Protein AF-A0A4P7UG66-F1 (afdb_monomer_lite)

Foldseek 3Di:
DPPDDLLDAQADPVPSDPQKDKDWDDDPPDPAIWIAIAHPVGDIQPDTHRDSSVRSVSNVVVVVVVVVVVVPDDDDDDDDD

Structure (mmCIF, N/CA/C/O backbone):
data_AF-A0A4P7UG66-F1
#
_entry.id   AF-A0A4P7UG66-F1
#
loop_
_atom_site.group_PDB
_atom_site.id
_atom_site.type_symbol
_atom_site.label_atom_id
_atom_site.label_alt_id
_atom_site.label_comp_id
_atom_site.label_asym_id
_atom_site.label_entity_id
_atom_site.label_seq_id
_atom_site.pdbx_PDB_ins_code
_atom_site.Cartn_x
_atom_site.Cartn_y
_atom_site.Cartn_z
_atom_site.occupancy
_atom_site.B_iso_or_equiv
_atom_site.auth_seq_id
_atom_site.auth_comp_id
_atom_site.auth_asym_id
_atom_site.auth_atom_id
_atom_site.pdbx_PDB_model_num
ATOM 1 N N . MET A 1 1 ? 20.436 16.644 -4.161 1.00 39.25 1 MET A N 1
ATOM 2 C CA . MET A 1 1 ? 19.506 15.504 -4.321 1.00 39.25 1 MET A CA 1
ATOM 3 C C . MET A 1 1 ? 18.108 16.009 -4.006 1.00 39.25 1 MET A C 1
ATOM 5 O O . MET A 1 1 ? 17.966 16.694 -3.003 1.00 39.25 1 MET A O 1
ATOM 9 N N . LYS A 1 2 ? 17.112 15.801 -4.873 1.00 44.94 2 LYS A N 1
ATOM 10 C CA . LYS A 1 2 ? 15.731 16.201 -4.561 1.00 44.94 2 LYS A CA 1
ATOM 11 C C . LYS A 1 2 ? 15.218 15.172 -3.559 1.00 44.94 2 LYS A C 1
ATOM 13 O O . LYS A 1 2 ? 15.076 14.007 -3.920 1.00 44.94 2 LYS A O 1
ATOM 18 N N . GLU A 1 3 ? 15.092 15.569 -2.300 1.00 42.78 3 GLU A N 1
ATOM 19 C CA . GLU A 1 3 ? 14.509 14.721 -1.267 1.00 42.78 3 GLU A CA 1
ATOM 20 C C . GLU A 1 3 ? 13.091 14.370 -1.736 1.00 42.78 3 GLU A C 1
ATOM 22 O O . GLU A 1 3 ? 12.268 15.253 -1.972 1.00 42.78 3 GLU A O 1
ATOM 27 N N . LEU A 1 4 ? 12.865 13.092 -2.048 1.00 53.91 4 LEU A N 1
ATOM 28 C CA . LEU A 1 4 ? 11.545 12.605 -2.429 1.00 53.91 4 LEU A CA 1
ATOM 29 C C . LEU A 1 4 ? 10.639 12.793 -1.217 1.00 53.91 4 LEU A C 1
ATOM 31 O O . LEU A 1 4 ? 10.999 12.365 -0.120 1.00 53.91 4 LEU A O 1
ATOM 35 N N . ASP A 1 5 ? 9.490 13.432 -1.426 1.00 63.50 5 ASP A N 1
ATOM 36 C CA . ASP A 1 5 ? 8.496 13.650 -0.383 1.00 63.50 5 ASP A CA 1
ATOM 37 C C . ASP A 1 5 ? 8.219 12.323 0.363 1.00 63.50 5 ASP A C 1
ATOM 39 O O . ASP A 1 5 ? 8.041 11.283 -0.286 1.00 63.50 5 ASP A O 1
ATOM 43 N N . PRO A 1 6 ? 8.212 12.310 1.709 1.00 60.91 6 PRO A N 1
ATOM 44 C CA . PRO A 1 6 ? 8.085 11.085 2.503 1.00 60.91 6 PRO A CA 1
ATOM 45 C C . PRO A 1 6 ? 6.738 10.362 2.323 1.00 60.91 6 PRO A C 1
ATOM 47 O O . PRO A 1 6 ? 6.580 9.241 2.822 1.00 60.91 6 PRO A O 1
ATOM 50 N N . HIS A 1 7 ? 5.787 10.968 1.605 1.00 69.75 7 HIS A N 1
ATOM 51 C CA . HIS A 1 7 ? 4.505 10.398 1.197 1.00 69.75 7 HIS A CA 1
ATOM 52 C C . HIS A 1 7 ? 4.481 9.961 -0.277 1.00 69.75 7 HIS A C 1
ATOM 54 O O . HIS A 1 7 ? 3.452 9.500 -0.768 1.00 69.75 7 HIS A O 1
ATOM 60 N N . THR A 1 8 ? 5.606 10.028 -0.992 1.00 88.31 8 THR A N 1
ATOM 61 C CA . THR A 1 8 ? 5.714 9.467 -2.342 1.00 88.31 8 THR A CA 1
ATOM 62 C C . THR A 1 8 ? 5.910 7.954 -2.268 1.00 88.31 8 THR A C 1
ATOM 64 O O . THR A 1 8 ? 6.895 7.448 -1.716 1.00 88.31 8 THR A O 1
ATOM 67 N N . ILE A 1 9 ? 4.976 7.211 -2.857 1.00 91.00 9 ILE A N 1
ATOM 68 C CA . ILE A 1 9 ? 5.078 5.758 -3.006 1.00 91.00 9 ILE A CA 1
ATOM 69 C C . ILE A 1 9 ? 6.066 5.460 -4.134 1.00 91.00 9 ILE A C 1
ATOM 71 O O . ILE A 1 9 ? 5.879 5.913 -5.264 1.00 91.00 9 ILE A O 1
ATOM 75 N N . ARG A 1 10 ? 7.137 4.714 -3.841 1.00 91.44 10 ARG A N 1
ATOM 76 C CA . ARG A 1 10 ? 8.093 4.294 -4.874 1.00 91.44 10 ARG A CA 1
ATOM 77 C C . ARG A 1 10 ? 7.468 3.247 -5.809 1.00 91.44 10 ARG A C 1
ATOM 79 O O . ARG A 1 10 ? 6.618 2.477 -5.352 1.00 91.44 10 ARG A O 1
ATOM 86 N N . PRO A 1 11 ? 7.914 3.175 -7.080 1.00 91.88 11 PRO A N 1
ATOM 87 C CA . PRO A 1 11 ? 7.478 2.138 -8.011 1.00 91.88 11 PRO A CA 1
ATOM 88 C C . PRO A 1 11 ? 7.666 0.730 -7.438 1.00 91.88 11 PRO A C 1
ATOM 90 O O . PRO A 1 11 ? 8.537 0.493 -6.599 1.00 91.88 11 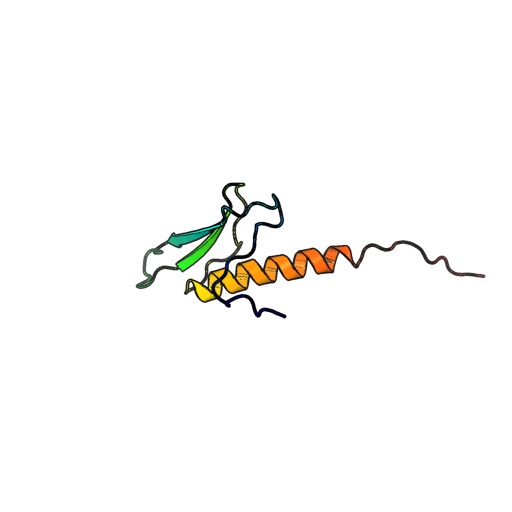PRO A O 1
ATOM 93 N N . CYS A 1 12 ? 6.852 -0.211 -7.904 1.00 91.69 12 CYS A N 1
ATOM 94 C CA . CYS A 1 12 ? 6.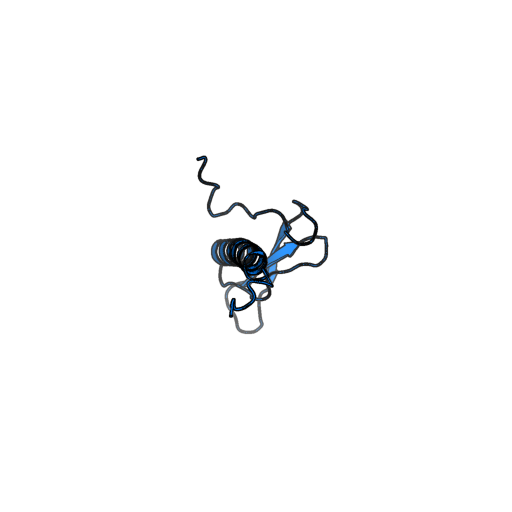973 -1.607 -7.510 1.00 91.69 12 CYS A CA 1
ATOM 95 C C . CYS A 1 12 ? 8.282 -2.204 -8.035 1.00 91.69 12 CYS A C 1
ATOM 97 O O . CYS A 1 12 ? 8.545 -2.127 -9.230 1.00 91.69 12 CYS A O 1
ATOM 99 N N . LEU A 1 13 ? 9.074 -2.845 -7.172 1.00 86.50 13 LEU A N 1
ATOM 100 C CA . LEU A 1 13 ? 10.308 -3.512 -7.604 1.00 86.50 13 LEU A CA 1
ATOM 101 C C . LEU A 1 13 ? 10.057 -4.784 -8.417 1.00 86.50 13 LEU A C 1
ATOM 103 O O . LEU A 1 13 ? 10.859 -5.112 -9.280 1.00 86.50 13 LEU A O 1
ATOM 107 N N . VAL A 1 14 ? 8.938 -5.473 -8.183 1.00 88.69 14 VAL A N 1
ATOM 108 C CA . VAL A 1 14 ? 8.638 -6.739 -8.870 1.00 88.69 14 VAL A CA 1
ATOM 109 C C . VAL A 1 14 ? 8.339 -6.515 -10.355 1.00 88.69 14 VAL A C 1
ATOM 111 O O . VAL A 1 14 ? 8.798 -7.281 -11.193 1.00 88.69 14 VAL A O 1
ATOM 114 N N . CYS A 1 15 ? 7.574 -5.473 -10.703 1.00 91.50 15 CYS A N 1
ATOM 115 C CA . CYS A 1 15 ? 7.163 -5.212 -12.092 1.00 91.50 15 CYS A CA 1
ATOM 116 C C . CYS A 1 15 ? 7.692 -3.894 -12.681 1.00 91.50 15 CYS A C 1
ATOM 118 O O . CY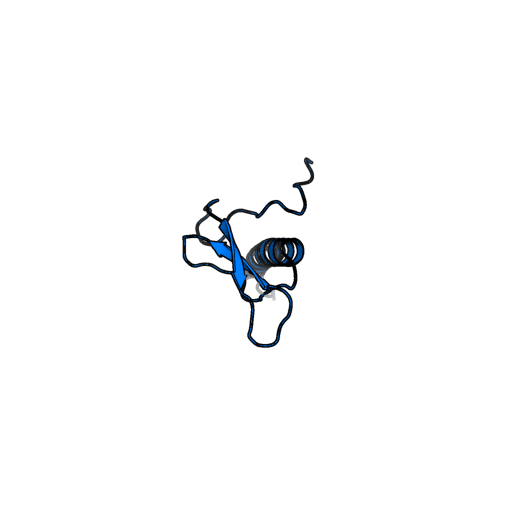S A 1 15 ? 7.411 -3.595 -13.839 1.00 91.50 15 CYS A O 1
ATOM 120 N N . GLY A 1 16 ? 8.380 -3.062 -11.893 1.00 90.19 16 GLY A N 1
ATOM 121 C CA . GLY A 1 16 ? 8.801 -1.709 -12.283 1.00 90.19 16 GLY A CA 1
ATOM 122 C C . GLY A 1 16 ? 7.658 -0.688 -12.403 1.00 90.19 16 GLY A C 1
ATOM 123 O O . GLY A 1 16 ? 7.898 0.476 -12.719 1.00 90.19 16 GLY A O 1
ATOM 124 N N . GLY A 1 17 ? 6.409 -1.101 -12.170 1.00 90.56 17 GLY A N 1
ATOM 125 C CA . GLY A 1 17 ? 5.219 -0.289 -12.408 1.00 90.56 17 GLY A CA 1
ATOM 126 C C . GLY A 1 17 ? 4.997 0.814 -11.371 1.00 90.56 17 GLY A C 1
ATOM 127 O O . GLY A 1 17 ? 5.248 0.646 -10.177 1.00 90.56 17 GLY A O 1
ATOM 128 N N . THR A 1 18 ? 4.447 1.937 -11.829 1.00 92.19 18 THR A N 1
ATOM 129 C CA . THR A 1 18 ? 4.045 3.086 -10.995 1.00 92.19 18 THR A CA 1
ATOM 130 C C . THR A 1 18 ? 2.584 3.031 -10.556 1.00 92.19 18 THR A C 1
ATOM 132 O O . THR A 1 18 ? 2.150 3.873 -9.776 1.00 92.19 18 THR A O 1
ATOM 135 N N . ASN A 1 19 ? 1.818 2.036 -11.021 1.00 94.25 19 ASN A N 1
ATOM 136 C CA . ASN A 1 19 ? 0.456 1.788 -10.556 1.00 94.25 19 ASN A CA 1
ATOM 137 C C . ASN A 1 19 ? 0.493 1.067 -9.198 1.00 94.25 19 ASN A C 1
ATOM 139 O O . ASN A 1 19 ? 0.260 -0.144 -9.088 1.00 94.25 19 ASN A O 1
ATOM 143 N N . VAL A 1 20 ? 0.884 1.846 -8.191 1.00 94.19 20 VAL A N 1
ATOM 144 C CA . VAL A 1 20 ? 0.964 1.507 -6.773 1.00 94.19 20 VAL A CA 1
ATOM 145 C C . VAL A 1 20 ? 0.069 2.466 -5.996 1.00 94.19 20 VAL A C 1
ATOM 147 O O . VAL A 1 20 ? 0.075 3.669 -6.253 1.00 94.19 20 VAL A O 1
ATOM 150 N N . HIS A 1 21 ? -0.725 1.952 -5.066 1.00 94.69 21 HIS A N 1
ATOM 151 C CA . HIS A 1 21 ? -1.678 2.763 -4.310 1.00 94.69 21 HIS A CA 1
ATOM 152 C C . HIS A 1 21 ? -1.870 2.236 -2.891 1.00 94.69 21 HIS A C 1
ATOM 154 O O . HIS A 1 21 ? -1.451 1.130 -2.549 1.00 94.69 21 HIS A O 1
ATOM 160 N N . LEU A 1 22 ? -2.476 3.069 -2.049 1.00 95.25 22 LEU A N 1
ATOM 161 C CA . LEU A 1 22 ? -2.863 2.700 -0.697 1.00 95.25 22 LEU A CA 1
ATOM 162 C C . LEU A 1 22 ? -4.199 1.964 -0.715 1.00 95.25 22 LEU A C 1
ATOM 164 O O . LEU A 1 22 ? -5.159 2.423 -1.328 1.00 95.25 22 LEU A O 1
ATOM 168 N N . GLU A 1 23 ? -4.254 0.864 0.017 1.00 95.38 23 GLU A N 1
ATOM 169 C CA . GLU A 1 23 ? -5.479 0.145 0.340 1.00 95.38 23 GLU A CA 1
ATOM 170 C C . GLU A 1 23 ? -5.740 0.282 1.841 1.00 95.38 23 GLU A C 1
ATOM 172 O O . GLU A 1 23 ? -4.802 0.182 2.645 1.00 95.38 23 GLU A O 1
ATOM 177 N N . SER A 1 24 ? -7.000 0.515 2.215 1.00 96.00 24 SER A N 1
ATOM 178 C CA . SER A 1 24 ? -7.444 0.546 3.605 1.00 96.00 24 SER A CA 1
ATOM 179 C C . SER A 1 24 ? -8.370 -0.620 3.933 1.00 96.00 24 SER A C 1
ATOM 181 O O . SER A 1 24 ? -9.061 -1.172 3.079 1.00 96.00 24 SER A O 1
ATOM 183 N N . LEU A 1 25 ? -8.370 -1.002 5.205 1.00 95.81 25 LEU A N 1
ATOM 184 C CA . LEU A 1 25 ? -9.314 -1.945 5.790 1.00 95.81 25 LEU A CA 1
ATOM 185 C C . LEU A 1 25 ? -9.649 -1.463 7.202 1.00 95.81 25 LEU A C 1
ATOM 187 O O . LEU A 1 25 ? -8.754 -1.025 7.923 1.00 95.81 25 LEU A O 1
ATOM 191 N N . LEU A 1 26 ? -10.904 -1.593 7.636 1.00 96.06 26 LEU A N 1
ATOM 192 C CA . LEU A 1 26 ? -11.301 -1.399 9.035 1.00 96.06 26 LEU A CA 1
ATOM 193 C C . LEU A 1 26 ? -11.549 -2.766 9.698 1.00 96.06 26 LEU A C 1
ATOM 195 O O . LEU A 1 26 ? -12.613 -3.352 9.498 1.00 96.06 26 LEU A O 1
ATOM 199 N N . PRO A 1 27 ? -10.594 -3.308 10.479 1.00 93.31 27 PRO A N 1
ATOM 200 C CA . PRO A 1 27 ? -10.774 -4.599 11.128 1.00 93.31 27 PRO A CA 1
ATOM 201 C C . PRO A 1 27 ? -11.885 -4.539 12.186 1.00 93.31 27 PRO A C 1
ATOM 203 O O . PRO A 1 27 ? -11.996 -3.526 12.889 1.00 93.31 27 PRO A O 1
ATOM 206 N N . PRO A 1 28 ? -12.656 -5.624 12.379 1.00 94.81 28 PRO A N 1
ATOM 207 C CA . PRO A 1 28 ? -13.644 -5.701 13.449 1.00 94.81 28 PRO A CA 1
ATOM 208 C C . PRO A 1 28 ? -13.034 -5.348 14.812 1.00 94.81 28 PRO A C 1
ATOM 210 O O . PRO A 1 28 ? -11.950 -5.812 15.165 1.00 94.81 28 PRO A O 1
ATOM 213 N N . GLY A 1 29 ? -13.720 -4.496 15.575 1.00 94.94 29 GLY A N 1
ATOM 214 C CA . GLY A 1 29 ? -13.265 -4.051 16.897 1.00 94.94 29 GLY A CA 1
ATOM 215 C C . GLY A 1 29 ? -12.217 -2.930 16.889 1.00 94.94 29 GLY A C 1
ATOM 216 O O . GLY A 1 29 ? -11.869 -2.429 17.960 1.00 94.94 29 GLY A O 1
ATOM 217 N N . ARG A 1 30 ? -11.738 -2.475 15.722 1.00 92.75 30 ARG A N 1
ATOM 218 C CA . ARG A 1 30 ? -10.929 -1.251 15.625 1.00 92.75 30 ARG A CA 1
ATOM 219 C C . ARG A 1 30 ? -11.788 -0.028 15.330 1.00 92.75 30 ARG A C 1
ATOM 221 O O . ARG A 1 30 ? -12.793 -0.096 14.637 1.00 92.75 30 ARG A O 1
ATOM 228 N N . LYS A 1 31 ? -11.337 1.117 15.850 1.00 94.38 31 LYS A N 1
A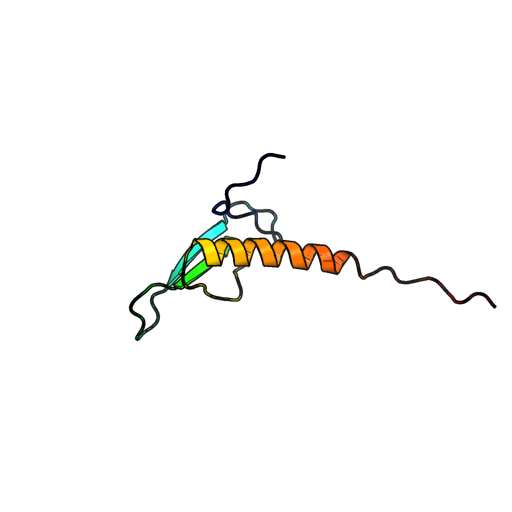TOM 229 C CA . LYS A 1 31 ? -11.933 2.439 15.593 1.00 94.38 31 LYS A CA 1
ATOM 230 C C . LYS A 1 31 ? -11.300 3.173 14.408 1.00 94.38 31 LYS A C 1
ATOM 232 O O . LYS A 1 31 ? -11.802 4.214 14.010 1.00 94.38 31 LYS A O 1
ATOM 237 N N . GLN A 1 32 ? -10.168 2.683 13.907 1.00 93.62 32 GLN A N 1
ATOM 238 C CA . GLN A 1 32 ? -9.384 3.329 12.857 1.00 93.62 32 GLN A CA 1
ATOM 239 C C . GLN A 1 32 ? -8.986 2.308 11.799 1.00 93.62 32 GLN A C 1
ATOM 241 O O . GLN A 1 32 ? -8.699 1.149 12.125 1.00 93.62 32 GLN A O 1
ATOM 246 N N . GLU A 1 33 ? -8.956 2.767 10.551 1.00 96.06 33 GLU A N 1
ATOM 247 C CA . GLU A 1 33 ? -8.485 1.981 9.421 1.00 96.06 33 GLU A CA 1
ATOM 248 C C . GLU A 1 33 ? -7.005 1.631 9.563 1.00 96.06 33 GLU A C 1
ATOM 250 O O . GLU A 1 33 ? -6.197 2.374 10.128 1.00 96.06 33 GLU A O 1
ATOM 255 N N . VAL A 1 34 ? -6.653 0.486 8.999 1.00 96.38 34 VAL A N 1
ATOM 256 C CA . VAL A 1 34 ? -5.277 0.110 8.724 1.00 96.38 34 VAL A CA 1
ATOM 257 C C . VAL A 1 34 ? -5.011 0.212 7.232 1.00 96.38 34 VAL A C 1
ATOM 259 O O . VAL A 1 34 ? -5.916 0.066 6.420 1.00 96.38 34 VAL A O 1
ATOM 262 N N . TRP A 1 35 ? -3.755 0.453 6.886 1.00 96.31 35 TRP A N 1
ATOM 263 C CA . TRP A 1 35 ? -3.317 0.824 5.550 1.00 96.31 35 TRP A CA 1
ATOM 264 C C . TRP A 1 35 ? -2.194 -0.087 5.076 1.00 96.31 35 TRP A C 1
ATOM 266 O O . TRP A 1 35 ? -1.292 -0.417 5.848 1.00 96.31 35 TRP A O 1
ATOM 276 N N . ARG A 1 36 ? -2.187 -0.439 3.797 1.00 95.25 36 ARG A N 1
ATOM 277 C CA . ARG A 1 36 ? -1.051 -1.089 3.133 1.00 95.25 36 ARG A CA 1
ATOM 278 C C . ARG A 1 36 ? -0.867 -0.505 1.740 1.00 95.25 36 ARG A C 1
ATOM 280 O O . ARG A 1 36 ? -1.772 0.138 1.224 1.00 95.25 36 ARG A O 1
ATOM 287 N N . VAL A 1 37 ? 0.294 -0.724 1.134 1.00 95.19 37 VAL A N 1
ATOM 288 C CA . VAL A 1 37 ? 0.515 -0.390 -0.279 1.00 95.19 37 VAL A CA 1
ATOM 289 C C . VAL A 1 37 ? 0.325 -1.654 -1.112 1.00 95.19 37 VAL A C 1
ATOM 291 O O . VAL A 1 37 ? 0.756 -2.738 -0.710 1.00 95.19 37 VAL A O 1
ATOM 294 N N . VAL A 1 38 ? -0.329 -1.513 -2.258 1.00 95.19 38 VAL A N 1
ATOM 295 C CA . VAL A 1 38 ? -0.546 -2.569 -3.250 1.00 95.19 38 VAL A CA 1
ATOM 296 C C . VAL A 1 38 ? -0.123 -2.089 -4.630 1.00 95.19 38 VAL A C 1
ATOM 298 O O . VAL A 1 38 ? -0.219 -0.903 -4.947 1.00 95.19 38 VAL A O 1
ATOM 301 N N . CYS A 1 39 ? 0.329 -3.016 -5.464 1.00 95.62 39 CYS A N 1
ATOM 302 C CA . CYS A 1 39 ? 0.559 -2.806 -6.883 1.00 95.62 39 CYS A CA 1
ATOM 303 C C . CYS A 1 39 ? -0.455 -3.600 -7.704 1.00 95.62 39 CYS A C 1
ATOM 305 O O . CYS A 1 39 ? -0.813 -4.723 -7.353 1.00 95.62 39 CYS A O 1
ATOM 307 N N . SER A 1 40 ? -0.845 -3.054 -8.854 1.00 95.06 40 SER A N 1
ATOM 308 C CA . SER A 1 40 ? -1.683 -3.747 -9.847 1.00 95.06 40 SER A CA 1
ATOM 309 C C . SER A 1 40 ? -1.139 -5.108 -10.320 1.00 95.06 40 SER A C 1
ATOM 311 O O . SER A 1 40 ? -1.917 -5.929 -10.792 1.00 95.06 40 SER A O 1
ATOM 313 N N . CYS A 1 41 ? 0.162 -5.388 -10.160 1.00 93.31 41 CYS A N 1
ATOM 314 C CA . CYS A 1 41 ? 0.747 -6.704 -10.454 1.00 93.31 41 CYS A CA 1
ATOM 315 C C . CYS A 1 41 ? 0.466 -7.776 -9.383 1.00 93.31 41 CYS A C 1
ATOM 317 O O . CYS A 1 41 ? 0.895 -8.915 -9.542 1.00 93.31 41 CYS A O 1
ATOM 319 N N . GLY A 1 42 ? -0.211 -7.418 -8.288 1.00 91.94 42 GLY A N 1
ATOM 320 C CA . GLY A 1 42 ? -0.521 -8.308 -7.167 1.00 91.94 42 GLY A CA 1
ATOM 321 C C . GLY A 1 42 ? 0.454 -8.209 -5.990 1.00 91.94 42 GLY A C 1
ATOM 322 O O . GLY A 1 42 ? 0.155 -8.734 -4.920 1.00 91.94 42 GLY A O 1
ATOM 323 N N . GLN A 1 43 ? 1.585 -7.508 -6.137 1.00 91.94 43 GLN A N 1
ATOM 324 C CA . GLN A 1 43 ? 2.515 -7.309 -5.024 1.00 91.94 43 GLN A CA 1
ATOM 325 C C . GLN A 1 43 ? 1.924 -6.369 -3.969 1.00 91.94 43 GLN A C 1
ATOM 327 O O . GLN A 1 43 ? 1.384 -5.311 -4.294 1.00 91.94 43 GLN A O 1
ATOM 332 N N . THR A 1 44 ? 2.077 -6.717 -2.694 1.00 92.12 44 THR A N 1
ATOM 333 C CA . THR A 1 44 ? 1.538 -5.941 -1.570 1.00 92.12 44 THR A CA 1
ATOM 334 C C . THR A 1 44 ? 2.512 -5.891 -0.399 1.00 92.12 44 THR A C 1
ATOM 336 O O . THR A 1 44 ? 3.337 -6.787 -0.222 1.00 92.12 44 THR A O 1
ATOM 339 N N . SER A 1 45 ? 2.422 -4.849 0.429 1.00 88.38 45 SER A N 1
ATOM 340 C CA . SER A 1 45 ? 3.091 -4.847 1.729 1.00 88.38 45 SER A CA 1
ATOM 341 C C . SER A 1 45 ? 2.601 -6.027 2.572 1.00 88.38 45 SER A C 1
ATOM 343 O O . SER A 1 45 ? 1.405 -6.175 2.813 1.00 88.38 45 SER A O 1
ATOM 345 N N . GLN A 1 46 ? 3.535 -6.823 3.097 1.00 84.81 46 GLN A N 1
ATOM 346 C CA . GLN A 1 46 ? 3.217 -7.974 3.954 1.00 84.81 46 GLN A CA 1
ATOM 347 C C . GLN A 1 46 ? 2.510 -7.580 5.262 1.00 84.81 46 GLN A C 1
ATOM 349 O O . GLN A 1 46 ? 1.830 -8.397 5.874 1.00 84.81 46 GLN A O 1
ATOM 354 N N . GLN A 1 47 ? 2.676 -6.330 5.707 1.00 88.81 47 GLN A N 1
ATOM 355 C CA . GLN A 1 47 ? 2.110 -5.825 6.953 1.00 88.81 47 GLN A CA 1
ATOM 356 C C . GLN A 1 47 ? 1.179 -4.639 6.712 1.00 88.81 47 GLN A C 1
ATOM 358 O O . GLN A 1 47 ? 1.448 -3.761 5.889 1.00 88.81 47 GLN A O 1
ATOM 363 N N . TRP A 1 48 ? 0.121 -4.587 7.518 1.00 94.31 48 TRP A N 1
ATOM 364 C CA . TRP A 1 48 ? -0.768 -3.440 7.629 1.00 94.31 48 TRP A CA 1
ATOM 365 C C . TRP A 1 48 ? -0.209 -2.422 8.627 1.00 94.31 48 TRP A C 1
ATOM 367 O O . TRP A 1 48 ? 0.332 -2.778 9.672 1.00 94.31 48 TRP A O 1
ATOM 377 N N . SER A 1 49 ? -0.368 -1.140 8.324 1.00 94.56 49 SER A N 1
ATOM 378 C CA . SER A 1 49 ? 0.096 -0.013 9.133 1.00 94.56 49 SER A CA 1
ATOM 379 C C . SER A 1 49 ? -1.073 0.787 9.693 1.00 94.56 49 SER A C 1
ATOM 381 O O . SER A 1 49 ? -2.132 0.871 9.088 1.00 94.56 49 SER A O 1
ATOM 383 N N . VAL A 1 50 ? -0.879 1.434 10.839 1.00 93.12 50 VAL A N 1
ATOM 384 C CA . VAL A 1 50 ? -1.923 2.254 11.488 1.00 93.12 50 VAL A CA 1
ATOM 385 C C . VAL A 1 50 ? -2.122 3.634 10.844 1.00 93.12 50 VAL A C 1
ATOM 387 O O . VAL A 1 50 ? -2.988 4.390 11.260 1.00 93.12 50 VAL A O 1
ATOM 390 N N . SER A 1 51 ? -1.316 3.991 9.842 1.00 93.31 51 SER A N 1
ATOM 391 C CA . SER A 1 51 ? -1.461 5.231 9.076 1.00 93.31 51 SER A CA 1
ATOM 392 C C . SER A 1 51 ? -0.901 5.079 7.664 1.00 93.31 51 SER A C 1
ATOM 394 O O . SER A 1 51 ? -0.015 4.252 7.423 1.00 93.31 51 SER A O 1
ATOM 396 N N . GLN A 1 52 ? -1.372 5.925 6.744 1.00 93.81 52 GLN A N 1
ATOM 397 C CA . GLN A 1 52 ? -0.898 5.965 5.358 1.00 93.81 52 GLN A CA 1
ATOM 398 C C . GLN A 1 52 ? 0.621 6.160 5.280 1.00 93.81 52 GLN A C 1
ATOM 400 O O . GLN A 1 52 ? 1.322 5.357 4.676 1.00 93.81 52 GLN A O 1
ATOM 405 N N . GLY A 1 53 ? 1.169 7.169 5.967 1.00 92.50 53 GLY A N 1
ATOM 406 C CA . GLY A 1 53 ? 2.611 7.436 5.946 1.00 92.50 53 GLY A CA 1
ATOM 407 C C . GLY A 1 53 ? 3.457 6.274 6.482 1.00 92.50 53 GLY A C 1
ATOM 408 O O . GLY A 1 53 ? 4.552 6.023 5.983 1.00 92.50 53 GLY A O 1
ATOM 409 N N . ALA A 1 54 ? 2.956 5.524 7.470 1.00 91.81 54 ALA A N 1
ATOM 410 C CA . ALA A 1 54 ? 3.636 4.323 7.948 1.00 91.81 54 ALA A CA 1
ATOM 411 C C . ALA A 1 54 ? 3.624 3.198 6.897 1.00 91.81 54 ALA A C 1
ATOM 413 O O . ALA A 1 54 ? 4.665 2.571 6.695 1.00 91.81 54 ALA A O 1
ATOM 414 N N . ALA A 1 55 ? 2.509 3.013 6.179 1.00 93.50 55 ALA A N 1
ATOM 415 C CA . ALA A 1 55 ? 2.410 2.051 5.079 1.00 93.50 55 ALA A CA 1
ATOM 416 C C . ALA A 1 55 ? 3.375 2.389 3.934 1.00 93.50 55 ALA A C 1
ATOM 418 O O . ALA A 1 55 ? 4.089 1.509 3.453 1.00 93.50 55 ALA A O 1
ATOM 419 N N . ILE A 1 56 ? 3.455 3.669 3.553 1.00 92.88 56 ILE A N 1
ATOM 420 C CA . ILE A 1 56 ? 4.361 4.154 2.500 1.00 92.88 56 ILE A CA 1
ATOM 421 C C . ILE A 1 56 ? 5.819 3.930 2.900 1.00 92.88 56 ILE A C 1
ATOM 423 O O . ILE A 1 56 ? 6.602 3.388 2.122 1.00 92.88 56 ILE A O 1
ATOM 427 N N . ARG A 1 57 ? 6.196 4.280 4.137 1.00 91.38 57 ARG A N 1
ATOM 428 C CA . ARG A 1 57 ? 7.555 4.022 4.634 1.00 91.38 57 ARG A CA 1
ATOM 429 C C . ARG A 1 57 ? 7.871 2.529 4.695 1.00 91.38 57 ARG A C 1
ATOM 431 O O . ARG A 1 57 ? 8.998 2.157 4.393 1.00 91.38 57 ARG A O 1
ATOM 438 N N . ALA A 1 58 ? 6.920 1.683 5.091 1.00 90.00 58 ALA A N 1
ATOM 439 C CA . ALA A 1 58 ? 7.115 0.234 5.123 1.00 90.00 58 ALA A CA 1
ATOM 440 C C . ALA A 1 58 ? 7.341 -0.340 3.718 1.00 90.00 58 ALA A C 1
ATOM 442 O O . ALA A 1 58 ? 8.306 -1.075 3.523 1.00 90.00 58 ALA A O 1
ATOM 443 N N . TRP A 1 59 ? 6.522 0.065 2.741 1.00 91.31 59 TRP A N 1
ATOM 444 C CA . TRP A 1 59 ? 6.718 -0.271 1.330 1.00 91.31 59 TRP A CA 1
ATOM 445 C C . TRP A 1 59 ? 8.105 0.167 0.862 1.00 91.31 59 TRP A C 1
ATOM 447 O O . TRP A 1 59 ? 8.926 -0.669 0.509 1.00 91.31 59 TRP A O 1
ATOM 457 N N . ASN A 1 60 ? 8.421 1.458 0.994 1.00 89.56 60 ASN A N 1
ATOM 458 C CA . ASN A 1 60 ? 9.688 2.024 0.535 1.00 89.56 60 ASN A CA 1
ATOM 459 C C . ASN A 1 60 ? 10.926 1.399 1.214 1.00 89.56 60 ASN A C 1
ATOM 461 O O . ASN A 1 60 ? 11.981 1.349 0.585 1.00 89.56 60 ASN A O 1
ATOM 465 N N . ARG A 1 61 ? 10.818 0.922 2.467 1.00 84.25 61 ARG A N 1
ATOM 466 C CA . ARG A 1 61 ? 11.897 0.195 3.166 1.00 84.25 61 ARG A CA 1
ATOM 467 C C . ARG A 1 61 ? 12.072 -1.235 2.672 1.00 84.25 61 ARG A C 1
ATOM 469 O O . ARG A 1 61 ? 13.214 -1.634 2.483 1.00 84.25 61 ARG A O 1
ATOM 476 N N . ASN A 1 62 ? 10.986 -1.979 2.448 1.00 69.81 62 ASN A N 1
ATOM 477 C CA . ASN A 1 62 ? 11.083 -3.326 1.872 1.00 69.81 62 ASN A CA 1
ATOM 478 C C . ASN A 1 62 ? 11.808 -3.283 0.516 1.00 69.81 62 ASN A C 1
ATOM 480 O O . ASN A 1 62 ? 12.654 -4.131 0.243 1.00 69.81 62 ASN A O 1
ATOM 484 N N . LEU A 1 63 ? 11.566 -2.226 -0.271 1.00 60.12 63 LEU A N 1
ATOM 485 C CA . LEU A 1 63 ? 12.288 -1.993 -1.524 1.00 60.12 63 LEU A CA 1
ATOM 486 C C . LEU A 1 63 ? 13.787 -1.688 -1.324 1.00 60.12 63 LEU A C 1
ATOM 488 O O . LEU A 1 63 ? 14.589 -1.935 -2.216 1.00 60.12 63 LEU A O 1
ATOM 492 N N . ALA A 1 64 ? 14.196 -1.129 -0.183 1.00 54.66 64 ALA A N 1
ATOM 493 C CA . ALA A 1 64 ? 15.614 -0.908 0.105 1.00 54.66 64 ALA A CA 1
ATOM 494 C C . ALA A 1 64 ? 16.316 -2.215 0.511 1.00 54.66 64 ALA A C 1
ATOM 496 O O . ALA A 1 64 ? 17.445 -2.450 0.097 1.00 54.66 64 ALA A O 1
ATOM 497 N N . SER A 1 65 ? 15.638 -3.082 1.270 1.00 55.09 65 SER A N 1
ATOM 498 C CA . SER A 1 65 ? 16.215 -4.337 1.766 1.00 55.09 65 SER A CA 1
ATOM 499 C C . SER A 1 65 ? 16.370 -5.429 0.704 1.00 55.09 65 SER A C 1
ATOM 501 O O . SER A 1 65 ? 17.340 -6.178 0.768 1.00 55.09 65 SER A O 1
ATOM 503 N N . GLU A 1 66 ? 15.470 -5.528 -0.282 1.00 52.28 66 GLU A N 1
ATOM 504 C CA . GLU A 1 66 ? 15.632 -6.508 -1.376 1.00 52.28 66 GLU A CA 1
ATOM 505 C C . GLU A 1 66 ? 16.850 -6.170 -2.252 1.00 52.28 66 GLU A C 1
ATOM 507 O O . GLU A 1 66 ? 17.586 -7.059 -2.665 1.00 52.28 66 GLU A O 1
ATOM 512 N N . HIS A 1 67 ? 17.145 -4.878 -2.422 1.00 46.81 67 HIS A N 1
ATOM 513 C CA . HIS A 1 67 ? 18.289 -4.406 -3.204 1.00 46.81 67 HIS A CA 1
ATOM 514 C C . HIS A 1 67 ? 19.652 -4.577 -2.498 1.00 46.81 67 HIS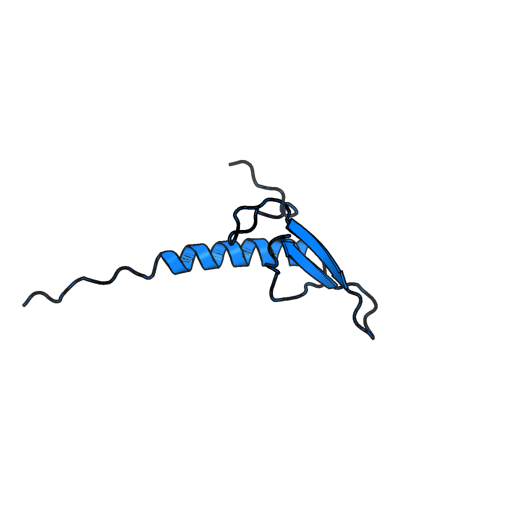 A C 1
ATOM 516 O O . HIS A 1 67 ? 20.692 -4.516 -3.160 1.00 46.81 67 HIS A O 1
ATOM 522 N N . ASP A 1 68 ? 19.659 -4.781 -1.174 1.00 45.69 68 ASP A N 1
ATOM 523 C CA . ASP A 1 68 ? 20.865 -5.088 -0.388 1.00 45.69 68 ASP A CA 1
ATOM 524 C C . ASP A 1 68 ? 21.165 -6.597 -0.327 1.00 45.69 68 ASP A C 1
ATOM 526 O O . ASP A 1 68 ? 22.319 -6.987 -0.141 1.00 45.69 68 ASP A O 1
ATOM 530 N N . MET A 1 69 ? 20.168 -7.464 -0.541 1.00 44.56 69 MET A N 1
ATOM 531 C CA . MET A 1 69 ? 20.378 -8.919 -0.583 1.00 44.56 69 MET A CA 1
ATOM 532 C C . MET A 1 69 ? 21.047 -9.382 -1.887 1.00 44.56 69 MET A C 1
ATOM 534 O O . MET A 1 69 ? 21.837 -10.325 -1.858 1.00 44.56 69 MET A O 1
ATOM 538 N N . ASP A 1 70 ? 20.860 -8.657 -2.996 1.00 46.19 70 ASP A N 1
ATOM 539 C CA . ASP A 1 70 ? 21.598 -8.885 -4.252 1.00 46.19 70 ASP A CA 1
ATOM 540 C C . ASP A 1 70 ? 23.106 -8.564 -4.153 1.00 46.19 70 ASP A C 1
ATOM 542 O O . ASP A 1 70 ? 23.871 -8.850 -5.075 1.00 46.19 70 ASP A O 1
ATOM 546 N N . LYS A 1 71 ? 23.582 -8.003 -3.030 1.00 44.38 71 LYS A N 1
ATOM 547 C CA . LYS A 1 71 ? 25.017 -7.772 -2.782 1.00 44.38 71 LYS A CA 1
ATOM 548 C C . LYS A 1 71 ? 25.708 -8.864 -1.959 1.00 44.38 71 LYS A C 1
ATOM 550 O O . LYS A 1 71 ? 26.917 -8.766 -1.759 1.00 44.38 71 LYS A O 1
ATOM 555 N N . ILE A 1 72 ? 25.006 -9.919 -1.526 1.00 48.47 72 ILE A N 1
ATOM 556 C CA . ILE A 1 72 ? 25.596 -11.033 -0.747 1.00 48.47 72 ILE A CA 1
ATOM 557 C C . ILE A 1 72 ? 25.604 -12.349 -1.554 1.00 48.47 72 ILE A C 1
ATOM 559 O O . ILE A 1 72 ? 25.466 -13.444 -1.021 1.00 48.47 72 ILE A O 1
ATOM 563 N N . ALA A 1 73 ? 25.821 -12.268 -2.867 1.00 45.50 73 ALA A N 1
ATOM 564 C CA . ALA A 1 73 ? 26.104 -13.441 -3.694 1.00 45.50 73 ALA A CA 1
ATOM 565 C C . ALA A 1 73 ? 27.298 -13.191 -4.626 1.00 45.50 73 ALA A C 1
ATOM 567 O O . ALA A 1 73 ? 27.169 -13.154 -5.845 1.00 45.50 73 ALA A O 1
ATOM 568 N N . ALA A 1 74 ? 28.489 -13.044 -4.045 1.00 42.31 74 ALA A N 1
ATOM 569 C CA . ALA A 1 74 ? 29.734 -13.312 -4.758 1.00 42.31 74 ALA A CA 1
ATOM 570 C C . ALA A 1 74 ? 30.320 -14.631 -4.224 1.00 42.31 74 ALA A C 1
ATOM 572 O O . ALA A 1 74 ? 30.886 -14.639 -3.128 1.00 42.31 74 ALA A O 1
ATOM 573 N N . PRO A 1 75 ? 30.187 -15.763 -4.940 1.00 50.44 75 PRO A N 1
ATOM 574 C CA . PRO A 1 75 ? 30.950 -16.955 -4.625 1.00 50.44 75 PRO A CA 1
ATOM 575 C C . PRO A 1 75 ? 32.342 -16.824 -5.252 1.00 50.44 75 PRO A C 1
ATOM 577 O O . PRO A 1 75 ? 32.476 -16.553 -6.442 1.00 50.44 75 PRO A O 1
ATOM 580 N N . GLY A 1 76 ? 33.381 -17.078 -4.460 1.00 52.91 76 GLY A N 1
ATOM 581 C CA . GLY A 1 76 ? 34.687 -17.455 -4.996 1.00 52.91 76 GLY A CA 1
ATOM 582 C C . GLY A 1 76 ? 35.830 -16.508 -4.662 1.00 52.91 76 GLY A C 1
ATOM 583 O O . GLY A 1 76 ? 36.244 -15.700 -5.484 1.00 52.91 76 GLY A O 1
ATOM 584 N N . VAL A 1 77 ? 36.453 -16.735 -3.506 1.00 50.88 77 VAL A N 1
ATOM 585 C CA . VAL A 1 77 ? 37.913 -16.642 -3.409 1.00 50.88 77 VAL A CA 1
ATOM 586 C C . VAL A 1 77 ? 38.390 -17.944 -2.774 1.00 50.88 77 VAL A C 1
ATOM 588 O O . VAL A 1 77 ? 38.132 -18.212 -1.604 1.00 50.88 77 VAL A O 1
ATOM 591 N N . ALA A 1 78 ? 39.005 -18.794 -3.596 1.00 54.12 78 ALA A N 1
ATOM 592 C CA . ALA A 1 78 ? 39.631 -20.041 -3.174 1.00 54.12 78 ALA A CA 1
ATOM 593 C C . ALA A 1 78 ? 40.793 -19.772 -2.195 1.00 54.12 78 ALA A C 1
ATOM 595 O O . ALA A 1 78 ? 41.476 -18.752 -2.338 1.00 54.12 78 ALA A O 1
ATOM 596 N N . PRO A 1 79 ? 41.076 -20.680 -1.241 1.00 52.50 79 PRO A N 1
ATOM 597 C CA . PRO A 1 79 ? 42.280 -20.583 -0.431 1.00 52.50 79 PRO A CA 1
ATOM 598 C C . PRO A 1 79 ? 43.497 -20.900 -1.310 1.00 52.50 79 PRO A C 1
ATOM 600 O O . PRO A 1 79 ? 43.552 -21.944 -1.961 1.00 52.50 79 PRO A O 1
ATOM 603 N N . LYS A 1 80 ? 44.467 -19.983 -1.355 1.00 50.69 80 LYS A N 1
ATOM 604 C CA . LYS A 1 80 ? 45.801 -20.277 -1.890 1.00 50.69 80 LYS A CA 1
ATOM 605 C C . LYS A 1 80 ? 46.587 -21.083 -0.851 1.00 50.69 80 LYS A C 1
ATOM 607 O O . LYS A 1 80 ? 46.530 -20.753 0.331 1.00 50.69 80 LYS A O 1
ATOM 612 N N . SER A 1 81 ? 47.247 -22.133 -1.348 1.00 57.75 81 SER A N 1
ATOM 613 C CA . SER A 1 81 ? 48.184 -23.037 -0.666 1.00 57.75 81 SER A CA 1
ATOM 614 C C . SER A 1 81 ? 49.284 -22.339 0.120 1.00 57.75 81 SER A C 1
ATOM 616 O O . SER A 1 81 ? 49.684 -21.226 -0.290 1.00 57.75 81 SER A O 1
#

Radius of gyration: 17.41 Å; chains: 1; bounding box: 62×39×29 Å

pLDDT: mean 79.04, std 19.87, range [39.25, 96.38]

Sequence (81 aa):
MKELDPHTIRPCLVCGGTNVHLESLLPPGRKQEVWRVVCSCGQTSQQWSVSQGAAIRAWNRNLASEHDMDKIAAPGVAPKS

Secondary structure (DSSP, 8-state):
-----TTPPPPPTTT--S-EEEEEE--TT-SS-EEEEEETTS-B-SS-BSSHHHHHHHHHHHHHHHHHHTTS-----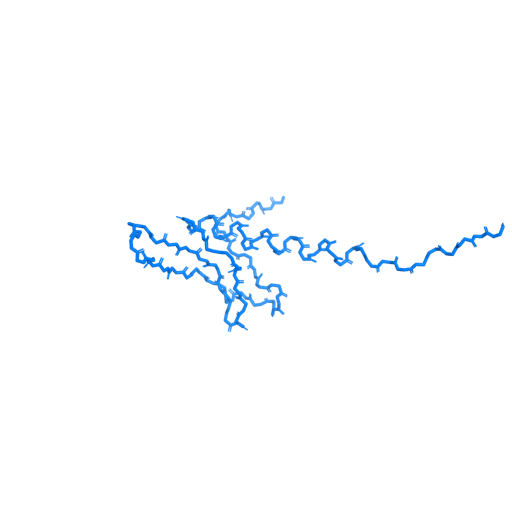PPP-

Organism: Desulfovibrio desulfuricans (NCBI:txid876)